Protein AF-A0A265Q2Z0-F1 (afdb_monomer)

Secondary structure (DSSP, 8-state):
-HHHHHHGGGHHHHHHH----HHHHHHHHHHHHHHHHHHHHHHHHHHHHHHHHHHS-----TT--S--------HHHHHHHHHHHHHHHHHHHHHHHHHHHHHHS-HHHHHHHTT-

Mean predicted aligned error: 7.66 Å

Structure (mmCIF, N/CA/C/O backbone):
data_AF-A0A265Q2Z0-F1
#
_entry.id   AF-A0A265Q2Z0-F1
#
loop_
_atom_site.group_PDB
_atom_site.id
_atom_site.type_symbol
_atom_site.label_atom_id
_atom_site.label_alt_id
_atom_site.label_comp_id
_atom_site.label_asym_id
_atom_site.label_entity_id
_atom_site.label_seq_id
_atom_site.pdbx_PDB_ins_code
_atom_site.Cartn_x
_atom_site.Cartn_y
_atom_site.Cartn_z
_atom_site.occupancy
_atom_site.B_iso_or_equiv
_atom_site.auth_seq_id
_atom_site.auth_comp_id
_atom_site.auth_asym_id
_atom_site.auth_atom_id
_atom_site.pdbx_PDB_model_num
ATOM 1 N N . MET A 1 1 ? -3.989 -19.373 -6.339 1.00 60.75 1 MET A N 1
ATOM 2 C CA . MET A 1 1 ? -4.777 -18.118 -6.329 1.00 60.75 1 MET A CA 1
ATOM 3 C C . MET A 1 1 ? -4.187 -17.079 -5.369 1.00 60.75 1 MET A C 1
ATOM 5 O O . MET A 1 1 ? -3.893 -15.982 -5.816 1.00 60.75 1 MET A O 1
ATOM 9 N N . VAL A 1 2 ? -3.890 -17.423 -4.108 1.00 70.69 2 VAL A N 1
ATOM 10 C CA . VAL A 1 2 ? -3.317 -16.484 -3.109 1.00 70.69 2 VAL A CA 1
ATOM 11 C C . VAL A 1 2 ? -1.919 -15.949 -3.475 1.00 70.69 2 VAL A C 1
ATOM 13 O O . VAL A 1 2 ? -1.643 -14.768 -3.289 1.00 70.69 2 VAL A O 1
ATOM 16 N N . SER A 1 3 ? -1.046 -16.771 -4.066 1.00 73.44 3 SER A N 1
ATOM 17 C CA . SER A 1 3 ? 0.327 -16.364 -4.421 1.00 73.44 3 SER A CA 1
ATOM 18 C C . SER A 1 3 ? 0.385 -15.221 -5.442 1.00 73.44 3 SER A C 1
ATOM 20 O O . SER A 1 3 ? 1.291 -14.396 -5.400 1.00 73.44 3 SER A O 1
ATOM 22 N N . ILE A 1 4 ? -0.601 -15.152 -6.339 1.00 77.00 4 ILE A N 1
ATOM 23 C CA . ILE A 1 4 ? -0.723 -14.097 -7.353 1.00 77.00 4 ILE A CA 1
ATOM 24 C C . ILE A 1 4 ? -1.080 -12.761 -6.701 1.00 77.00 4 ILE A C 1
ATOM 26 O O . ILE A 1 4 ? -0.467 -11.750 -7.027 1.00 77.00 4 ILE A O 1
ATOM 30 N N . LEU A 1 5 ? -1.989 -12.763 -5.721 1.00 75.62 5 LEU A N 1
ATOM 31 C CA . LEU A 1 5 ? -2.349 -11.559 -4.965 1.00 75.62 5 LEU A CA 1
ATOM 32 C C . LEU A 1 5 ? -1.162 -11.003 -4.175 1.00 75.62 5 LEU A C 1
ATOM 34 O O . LEU A 1 5 ? -0.996 -9.794 -4.058 1.00 75.62 5 LEU A O 1
ATOM 38 N N . PHE A 1 6 ? -0.314 -11.889 -3.659 1.00 79.50 6 PHE A N 1
ATOM 39 C CA . PHE A 1 6 ? 0.893 -11.501 -2.944 1.00 79.50 6 PHE A CA 1
ATOM 40 C C . PHE A 1 6 ? 1.943 -10.877 -3.871 1.00 79.50 6 PHE A C 1
ATOM 42 O O . PHE A 1 6 ? 2.503 -9.833 -3.551 1.00 79.50 6 PHE A O 1
ATOM 49 N N . LEU A 1 7 ? 2.192 -11.492 -5.031 1.00 83.00 7 LEU A N 1
ATOM 50 C CA . LEU A 1 7 ? 3.175 -11.001 -6.002 1.00 83.00 7 LEU A CA 1
ATOM 51 C C . LEU A 1 7 ? 2.742 -9.690 -6.662 1.00 83.00 7 LEU A C 1
ATOM 53 O O . LEU A 1 7 ? 3.566 -8.806 -6.854 1.00 83.00 7 LEU A O 1
ATOM 57 N N . LEU A 1 8 ? 1.452 -9.550 -6.962 1.00 84.94 8 LEU A N 1
ATOM 58 C CA . LEU A 1 8 ? 0.881 -8.349 -7.576 1.00 84.94 8 LEU A CA 1
ATOM 59 C C . LE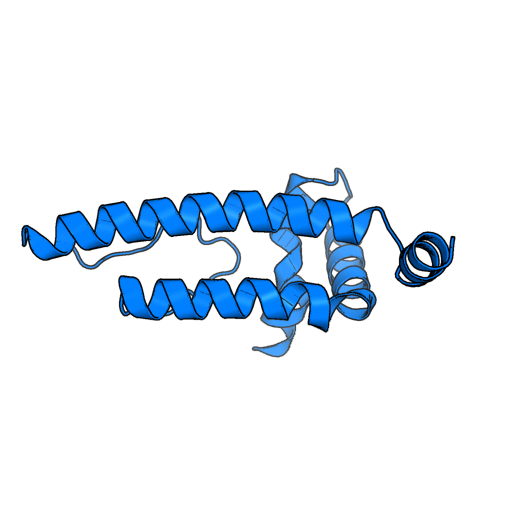U A 1 8 ? 0.446 -7.324 -6.530 1.00 84.94 8 LEU A C 1
ATOM 61 O O . LEU A 1 8 ? -0.226 -6.351 -6.862 1.00 84.94 8 LEU A O 1
ATOM 65 N N . ASN A 1 9 ? 0.813 -7.514 -5.260 1.00 86.50 9 ASN A N 1
ATOM 66 C CA . ASN A 1 9 ? 0.410 -6.584 -4.220 1.00 86.50 9 ASN A CA 1
ATOM 67 C C . ASN A 1 9 ? 0.961 -5.179 -4.481 1.00 86.50 9 ASN A C 1
ATOM 69 O O . ASN A 1 9 ? 0.260 -4.214 -4.223 1.00 86.50 9 ASN A O 1
ATOM 73 N N . SER A 1 10 ? 2.172 -5.067 -5.032 1.00 87.06 10 SER A N 1
ATOM 74 C CA . SER A 1 10 ? 2.795 -3.787 -5.389 1.00 87.06 10 SER A CA 1
ATOM 75 C C . SER A 1 10 ? 2.313 -3.207 -6.725 1.00 87.06 10 SER A C 1
ATOM 77 O O . SER A 1 10 ? 2.724 -2.109 -7.095 1.00 87.06 10 SER A O 1
ATOM 79 N N . LEU A 1 11 ? 1.470 -3.927 -7.473 1.00 87.06 11 LEU A N 1
ATOM 80 C CA . LEU A 1 11 ? 1.037 -3.527 -8.810 1.00 87.06 11 LEU A CA 1
ATOM 81 C C . LEU A 1 11 ? 0.277 -2.188 -8.832 1.00 87.06 11 LEU A C 1
ATOM 83 O O . LEU A 1 11 ? 0.608 -1.362 -9.684 1.00 87.06 11 LEU A O 1
ATOM 87 N N . PRO A 1 12 ? -0.674 -1.899 -7.921 1.00 84.75 12 PRO A N 1
ATOM 88 C CA . PRO A 1 12 ? -1.322 -0.589 -7.877 1.00 84.75 12 PRO A CA 1
ATOM 89 C C . PRO A 1 12 ? -0.297 0.544 -7.759 1.00 84.75 12 PRO A C 1
ATOM 91 O O . PRO A 1 12 ? -0.351 1.515 -8.506 1.00 84.75 12 PRO A O 1
ATOM 94 N N . GLU A 1 13 ? 0.709 0.387 -6.897 1.00 86.00 13 GLU A N 1
ATOM 95 C CA . GLU A 1 13 ? 1.767 1.382 -6.734 1.00 86.00 13 GLU A CA 1
ATOM 96 C C . GLU A 1 13 ? 2.666 1.504 -7.961 1.00 86.00 13 GLU A C 1
ATOM 98 O O . GLU A 1 13 ? 3.090 2.615 -8.286 1.00 86.00 13 GLU A O 1
ATOM 103 N N . THR A 1 14 ? 2.932 0.400 -8.670 1.00 86.38 14 THR A N 1
ATOM 104 C CA . THR A 1 14 ? 3.647 0.470 -9.951 1.00 86.38 14 THR A CA 1
ATOM 105 C C . THR A 1 14 ? 2.888 1.309 -10.964 1.00 86.38 14 THR A C 1
ATOM 107 O O . THR A 1 14 ? 3.497 2.183 -11.570 1.00 86.38 14 THR A O 1
ATOM 110 N N . LEU A 1 15 ? 1.572 1.109 -11.082 1.00 85.88 15 LEU A N 1
ATOM 111 C CA . LEU A 1 15 ? 0.724 1.851 -12.013 1.00 85.88 15 LEU A CA 1
ATOM 112 C C . LEU A 1 15 ? 0.600 3.329 -11.629 1.00 85.88 15 LEU A C 1
ATOM 114 O O . LEU A 1 15 ? 0.520 4.187 -12.501 1.00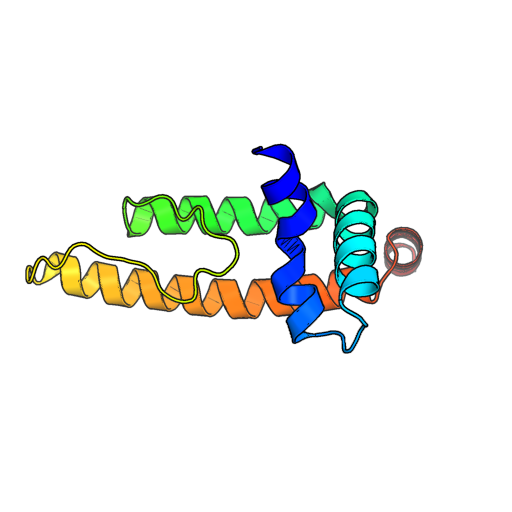 85.88 15 LEU A O 1
ATOM 118 N N . TYR A 1 16 ? 0.584 3.640 -10.331 1.00 84.06 16 TYR A N 1
ATOM 119 C CA . TYR A 1 16 ? 0.454 5.020 -9.860 1.00 84.06 16 TYR A CA 1
ATOM 120 C C . TYR A 1 16 ? 1.745 5.830 -9.988 1.00 84.06 16 TYR A C 1
ATOM 122 O O . TYR A 1 16 ? 1.691 7.028 -10.260 1.00 84.06 16 TYR A O 1
ATOM 130 N N . LEU A 1 17 ? 2.906 5.214 -9.747 1.00 80.94 17 LEU A N 1
ATOM 131 C CA . LEU A 1 17 ? 4.184 5.928 -9.657 1.00 80.94 17 LEU A CA 1
ATOM 132 C C . LEU A 1 17 ? 5.077 5.758 -10.884 1.00 80.94 17 LEU A C 1
ATOM 134 O O . LEU A 1 17 ? 6.019 6.537 -11.050 1.00 80.94 17 LEU A O 1
ATOM 138 N N . LYS A 1 18 ? 4.825 4.755 -11.728 1.00 80.12 18 LYS A N 1
ATOM 139 C CA . LYS A 1 18 ? 5.587 4.522 -12.952 1.00 80.12 18 LYS A CA 1
ATOM 140 C C . LYS A 1 18 ? 4.674 4.543 -14.168 1.00 80.12 18 LYS A C 1
ATOM 142 O O . LYS A 1 18 ? 3.637 3.897 -14.194 1.00 80.12 18 LYS A O 1
ATOM 147 N N . VAL A 1 19 ? 5.119 5.248 -15.202 1.00 75.94 19 VAL A N 1
ATOM 148 C CA . VAL A 1 19 ? 4.495 5.215 -16.526 1.00 75.94 19 VAL A CA 1
ATOM 149 C C . VAL A 1 19 ? 5.212 4.131 -17.325 1.00 75.94 19 VAL A C 1
ATOM 151 O O . VAL A 1 19 ? 6.239 4.389 -17.947 1.00 75.94 19 VAL A O 1
ATOM 154 N N . LEU A 1 20 ? 4.735 2.896 -17.193 1.00 79.94 20 LEU A N 1
ATOM 155 C CA . LEU A 1 20 ? 5.236 1.717 -17.900 1.00 79.94 20 LEU A CA 1
ATOM 156 C C . LEU A 1 20 ? 4.095 1.087 -18.695 1.00 79.94 20 LEU A C 1
ATOM 158 O O . LEU A 1 20 ? 2.925 1.248 -18.342 1.00 79.94 20 LEU A O 1
ATOM 162 N N . ASP A 1 21 ? 4.438 0.317 -19.724 1.00 85.75 21 ASP A N 1
ATOM 163 C CA . ASP A 1 21 ? 3.455 -0.502 -20.421 1.00 85.75 21 ASP A CA 1
ATOM 164 C C . ASP A 1 21 ? 2.842 -1.555 -19.470 1.00 85.75 21 ASP A C 1
ATOM 166 O O . ASP A 1 21 ? 3.452 -1.928 -18.457 1.00 85.75 21 ASP A O 1
ATOM 170 N N . PRO A 1 22 ? 1.625 -2.063 -19.747 1.00 81.25 22 PRO A N 1
ATOM 171 C CA . PRO A 1 22 ? 0.919 -2.961 -18.830 1.00 81.25 22 PRO A CA 1
ATOM 172 C C . PRO A 1 22 ? 1.703 -4.233 -18.489 1.00 81.25 22 PRO A C 1
ATOM 174 O O . PRO A 1 22 ? 1.733 -4.654 -17.333 1.00 81.25 22 PRO A O 1
ATOM 177 N N . MET A 1 23 ? 2.372 -4.832 -19.479 1.00 86.62 23 MET A N 1
ATOM 178 C CA . MET A 1 23 ? 3.177 -6.038 -19.265 1.00 86.62 23 MET A CA 1
ATOM 179 C C . MET A 1 23 ? 4.423 -5.738 -18.425 1.00 86.62 23 MET A C 1
ATOM 181 O O . MET A 1 23 ? 4.730 -6.469 -17.481 1.00 86.62 23 MET A O 1
ATOM 185 N N . ASP A 1 24 ? 5.087 -4.619 -18.709 1.00 84.38 24 ASP A N 1
ATOM 186 C CA . ASP A 1 24 ? 6.269 -4.175 -17.972 1.00 84.38 24 ASP A CA 1
ATOM 187 C C . ASP A 1 24 ? 5.935 -3.820 -16.523 1.00 84.38 24 ASP A C 1
ATOM 189 O O . ASP A 1 24 ? 6.711 -4.117 -15.618 1.00 84.38 24 ASP A O 1
ATOM 193 N N . SER A 1 25 ? 4.750 -3.260 -16.273 1.00 85.94 25 SER A N 1
ATOM 194 C CA . SER A 1 25 ? 4.247 -2.978 -14.923 1.00 85.94 25 SER A CA 1
ATOM 195 C C . SER A 1 25 ? 4.075 -4.260 -14.103 1.00 85.94 25 SER A C 1
ATOM 197 O O . SER A 1 25 ? 4.487 -4.322 -12.942 1.00 85.94 25 SER A O 1
ATOM 199 N N . ILE A 1 26 ? 3.528 -5.315 -14.718 1.00 87.75 26 ILE A N 1
ATOM 200 C CA . ILE A 1 26 ? 3.364 -6.627 -14.079 1.00 87.75 26 ILE A CA 1
ATOM 201 C C . ILE A 1 26 ? 4.732 -7.246 -13.775 1.00 87.75 26 ILE A C 1
ATOM 203 O O . ILE A 1 26 ? 4.973 -7.666 -12.640 1.00 87.75 26 ILE A O 1
ATOM 207 N N . MET A 1 27 ? 5.642 -7.282 -14.754 1.00 87.81 27 MET A N 1
ATOM 208 C CA . MET A 1 27 ? 6.976 -7.856 -14.544 1.00 87.81 27 MET A CA 1
ATOM 209 C C . MET A 1 27 ? 7.760 -7.079 -13.488 1.00 87.81 27 MET A C 1
ATOM 211 O O . MET A 1 27 ? 8.351 -7.678 -12.587 1.00 87.81 27 MET A O 1
ATOM 215 N N . TYR A 1 28 ? 7.680 -5.749 -13.521 1.00 87.31 28 TYR A N 1
ATOM 216 C CA . TYR A 1 28 ? 8.315 -4.895 -12.529 1.00 87.31 28 TYR A CA 1
ATOM 217 C C . TYR A 1 28 ? 7.752 -5.125 -11.120 1.00 87.31 28 TYR A C 1
ATOM 219 O O . TYR A 1 28 ? 8.522 -5.196 -10.164 1.00 87.31 28 TYR A O 1
ATOM 227 N N . SER A 1 29 ? 6.431 -5.269 -10.968 1.00 88.00 29 SER A N 1
ATOM 228 C CA . SER A 1 29 ? 5.796 -5.581 -9.678 1.00 88.00 29 SER A CA 1
ATOM 229 C C . SER A 1 29 ? 6.328 -6.894 -9.092 1.00 88.00 29 SER A C 1
ATOM 231 O O . SER A 1 29 ? 6.700 -6.942 -7.913 1.00 88.00 29 SER A O 1
ATOM 233 N N . ILE A 1 30 ? 6.457 -7.929 -9.929 1.00 89.12 30 ILE A N 1
ATOM 234 C CA . ILE A 1 30 ? 6.998 -9.234 -9.537 1.00 89.12 30 ILE A CA 1
ATOM 235 C C . ILE A 1 30 ? 8.465 -9.114 -9.106 1.00 89.12 30 ILE A C 1
ATOM 237 O O . ILE A 1 30 ? 8.837 -9.624 -8.047 1.00 89.12 30 ILE A O 1
ATOM 241 N N . ASP A 1 31 ? 9.305 -8.442 -9.891 1.00 88.94 31 ASP A N 1
ATOM 242 C CA . ASP A 1 31 ? 10.728 -8.295 -9.572 1.00 88.94 31 ASP A CA 1
ATOM 243 C C . ASP A 1 31 ? 10.957 -7.424 -8.332 1.00 88.94 31 ASP A C 1
ATOM 245 O O . ASP A 1 31 ? 11.785 -7.756 -7.478 1.00 88.94 31 ASP A O 1
ATOM 249 N N . PHE A 1 32 ? 10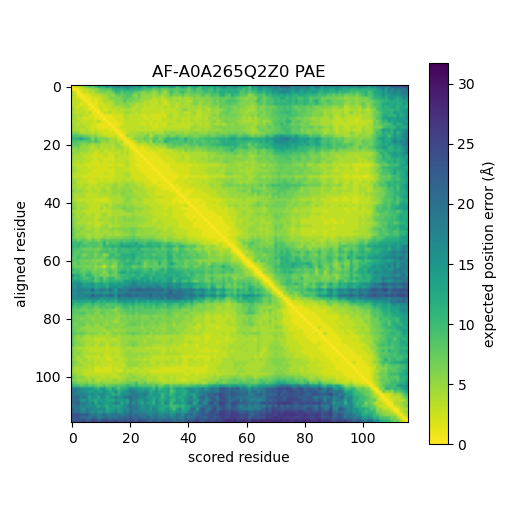.148 -6.378 -8.156 1.00 89.00 32 PHE A N 1
ATOM 250 C CA . PHE A 1 32 ? 10.123 -5.578 -6.936 1.00 89.00 32 PHE A CA 1
ATOM 251 C C . PHE A 1 32 ? 9.823 -6.439 -5.707 1.00 89.00 32 PHE A C 1
ATOM 253 O O . PHE A 1 32 ? 10.519 -6.329 -4.691 1.00 89.00 32 PHE A O 1
ATOM 260 N N . MET A 1 33 ? 8.811 -7.310 -5.799 1.00 90.75 33 MET A N 1
ATOM 261 C CA . MET A 1 33 ? 8.464 -8.221 -4.713 1.00 90.75 33 MET A CA 1
ATOM 262 C C . MET A 1 33 ? 9.592 -9.215 -4.438 1.00 90.75 33 MET A C 1
ATOM 264 O O . MET A 1 33 ? 9.933 -9.408 -3.276 1.00 90.75 33 MET A O 1
ATOM 268 N N . LYS A 1 34 ? 10.248 -9.787 -5.455 1.00 87.19 34 LYS A N 1
ATOM 269 C CA . LYS A 1 34 ? 11.401 -10.684 -5.238 1.00 87.19 34 LYS A CA 1
ATOM 270 C C . LYS A 1 34 ? 12.524 -10.011 -4.438 1.00 87.19 34 LYS A C 1
ATOM 272 O O . LYS A 1 34 ? 13.079 -10.633 -3.533 1.00 87.19 34 LYS A O 1
ATOM 277 N N . GLU A 1 35 ? 12.846 -8.749 -4.726 1.00 85.88 35 GLU A N 1
ATOM 278 C CA . GLU A 1 35 ? 13.907 -8.023 -4.010 1.00 85.88 35 GLU A CA 1
ATOM 279 C C . GLU A 1 35 ? 13.486 -7.502 -2.628 1.00 85.88 35 GLU A C 1
ATOM 281 O O . GLU A 1 35 ? 14.318 -7.440 -1.717 1.00 85.88 35 GLU A O 1
ATOM 286 N N . ASN A 1 36 ? 12.224 -7.093 -2.463 1.00 86.56 36 ASN A N 1
ATOM 287 C CA . ASN A 1 36 ? 11.778 -6.316 -1.303 1.00 86.56 36 ASN A CA 1
ATOM 288 C C . ASN A 1 36 ? 10.614 -6.944 -0.527 1.00 86.56 36 ASN A C 1
ATOM 290 O O . ASN A 1 36 ? 10.058 -6.253 0.323 1.00 86.56 36 ASN A O 1
ATOM 294 N N . TRP A 1 37 ? 10.265 -8.219 -0.752 1.00 88.06 37 TRP A N 1
ATOM 295 C CA . TRP A 1 37 ? 9.101 -8.862 -0.122 1.00 88.06 37 TRP A CA 1
ATOM 296 C C . TRP A 1 37 ? 9.021 -8.586 1.385 1.00 88.06 37 TRP A C 1
ATOM 298 O O . TRP A 1 37 ? 7.998 -8.103 1.850 1.00 88.06 37 TRP A O 1
ATOM 308 N N . LEU A 1 38 ? 10.107 -8.777 2.145 1.00 87.62 38 LEU A N 1
ATOM 309 C CA . LEU A 1 38 ? 10.095 -8.579 3.599 1.00 87.62 38 LEU A CA 1
ATOM 310 C C . LEU A 1 38 ? 9.881 -7.106 3.983 1.00 87.62 38 LEU A C 1
ATOM 312 O O . LEU A 1 38 ? 9.011 -6.804 4.795 1.00 87.62 38 LEU A O 1
ATOM 316 N N . ASN A 1 39 ? 10.624 -6.183 3.363 1.00 88.00 39 ASN A N 1
ATOM 317 C CA . ASN A 1 39 ? 10.517 -4.744 3.642 1.00 88.00 39 ASN A CA 1
ATOM 318 C C . ASN A 1 39 ? 9.181 -4.146 3.185 1.00 88.00 39 ASN A C 1
ATOM 320 O O . ASN A 1 39 ? 8.775 -3.107 3.691 1.00 88.00 39 ASN A O 1
ATOM 324 N N . TRP A 1 40 ? 8.519 -4.777 2.216 1.00 89.50 40 TRP A N 1
ATOM 325 C CA . TRP A 1 40 ? 7.202 -4.379 1.743 1.00 89.50 40 TRP A CA 1
ATOM 326 C C . TRP A 1 40 ? 6.095 -4.953 2.623 1.00 89.50 40 TRP A C 1
ATOM 328 O O . TRP A 1 40 ? 5.219 -4.227 3.083 1.00 89.50 40 TRP A O 1
ATOM 338 N N . LEU A 1 41 ? 6.121 -6.256 2.883 1.00 88.31 41 LEU A N 1
ATOM 339 C CA . LEU A 1 41 ? 5.030 -6.940 3.566 1.00 88.31 41 LEU A CA 1
ATOM 340 C C . LEU A 1 41 ? 5.009 -6.659 5.054 1.00 88.31 41 LEU A C 1
ATOM 342 O O . LEU A 1 41 ? 3.925 -6.579 5.609 1.00 88.31 41 LEU A O 1
ATOM 346 N N . LEU A 1 42 ? 6.166 -6.507 5.702 1.00 88.88 42 LEU A N 1
ATOM 347 C CA . LEU A 1 42 ? 6.211 -6.316 7.147 1.00 88.88 42 LEU A CA 1
ATOM 348 C C . LEU A 1 42 ? 5.496 -5.018 7.578 1.00 88.88 42 LEU A C 1
ATOM 350 O O . LEU A 1 42 ? 4.594 -5.112 8.411 1.00 88.88 42 LEU A O 1
ATOM 354 N N . PRO A 1 43 ? 5.781 -3.834 6.993 1.00 88.69 43 PRO A N 1
ATOM 355 C CA . PRO A 1 43 ? 5.031 -2.622 7.317 1.00 88.69 43 PRO A CA 1
ATOM 356 C C . PRO A 1 43 ? 3.552 -2.736 6.942 1.00 88.69 43 PRO A C 1
ATOM 358 O O . PRO A 1 43 ? 2.690 -2.385 7.744 1.00 88.69 43 PRO A O 1
ATOM 361 N N . ASN A 1 44 ? 3.242 -3.273 5.755 1.00 88.19 44 ASN A N 1
ATOM 362 C CA . ASN A 1 44 ? 1.855 -3.431 5.312 1.00 88.19 44 ASN A CA 1
ATOM 363 C C . ASN A 1 44 ? 1.058 -4.364 6.242 1.00 88.19 44 ASN A C 1
ATOM 365 O O . ASN A 1 44 ? -0.072 -4.047 6.593 1.00 88.19 44 ASN A O 1
ATOM 369 N N . ALA A 1 45 ? 1.650 -5.468 6.703 1.00 88.50 45 ALA A N 1
ATOM 370 C CA . ALA A 1 45 ? 1.026 -6.399 7.639 1.00 88.50 45 ALA A CA 1
ATOM 371 C C . ALA A 1 45 ? 0.726 -5.737 8.989 1.00 88.50 45 ALA A C 1
ATOM 373 O O . ALA A 1 45 ? -0.362 -5.930 9.524 1.00 88.50 45 ALA A O 1
ATOM 374 N N . ILE A 1 46 ? 1.642 -4.912 9.511 1.00 90.19 46 ILE A N 1
ATOM 375 C CA . ILE A 1 46 ? 1.414 -4.148 10.749 1.00 90.19 46 ILE A CA 1
ATOM 376 C C . ILE A 1 46 ? 0.203 -3.220 10.589 1.00 90.19 46 ILE A C 1
ATOM 378 O O . ILE A 1 46 ? -0.667 -3.195 11.460 1.00 90.19 46 ILE A O 1
ATOM 382 N N . PHE A 1 47 ? 0.101 -2.506 9.464 1.00 88.06 47 PHE A N 1
ATOM 383 C CA . PHE A 1 47 ? -1.057 -1.650 9.205 1.00 88.06 47 PHE A CA 1
ATOM 384 C C . PHE A 1 47 ? -2.356 -2.440 9.033 1.00 88.06 47 PHE A C 1
ATOM 386 O O . PHE A 1 47 ? -3.374 -2.038 9.591 1.00 88.06 47 PHE A O 1
ATOM 393 N N . TYR A 1 48 ? -2.339 -3.577 8.330 1.00 86.38 48 TYR A N 1
ATOM 394 C CA . TYR A 1 48 ? -3.526 -4.427 8.201 1.00 86.38 48 TYR A CA 1
ATOM 395 C C . TYR A 1 48 ? -3.996 -4.970 9.554 1.00 86.38 48 TYR A C 1
ATOM 397 O O . TYR A 1 48 ? -5.196 -4.980 9.819 1.00 86.38 48 TYR A O 1
ATOM 405 N N . VAL A 1 49 ? -3.073 -5.353 10.442 1.00 88.06 49 VAL A N 1
ATOM 406 C CA . VAL A 1 49 ? -3.404 -5.764 11.814 1.00 88.06 49 VAL A CA 1
ATOM 407 C C . VAL A 1 49 ? -4.014 -4.600 12.599 1.00 88.06 49 VAL A C 1
ATOM 409 O O . VAL A 1 49 ? -5.046 -4.775 13.243 1.00 88.06 49 VAL A O 1
ATOM 412 N N . ALA A 1 50 ? -3.436 -3.399 12.513 1.00 87.31 50 ALA A N 1
ATOM 413 C CA . ALA A 1 50 ? -3.985 -2.212 13.170 1.00 87.31 50 ALA A CA 1
ATOM 414 C C . ALA A 1 50 ? -5.401 -1.873 12.667 1.00 87.31 50 ALA A C 1
ATOM 416 O O . ALA A 1 50 ? -6.300 -1.600 13.465 1.00 87.31 50 ALA A O 1
ATOM 417 N N . LEU A 1 51 ? -5.625 -1.950 11.353 1.00 84.88 51 LEU A N 1
ATOM 418 C CA . LEU A 1 51 ? -6.937 -1.742 10.742 1.00 84.88 51 LEU A CA 1
ATOM 419 C C . LEU A 1 51 ? -7.950 -2.807 11.164 1.00 84.88 51 LEU A C 1
ATOM 421 O O . LEU A 1 51 ? -9.097 -2.459 11.439 1.00 84.88 51 LEU A O 1
ATOM 425 N N . TYR A 1 52 ? -7.532 -4.069 11.273 1.00 85.94 52 TYR A N 1
ATOM 426 C CA . TYR A 1 52 ? -8.378 -5.151 11.770 1.00 85.94 52 TYR A CA 1
ATOM 427 C C . TYR A 1 52 ? -8.831 -4.897 13.214 1.00 85.94 52 TYR A C 1
ATOM 429 O O . TYR A 1 52 ? -10.016 -5.026 13.507 1.00 85.94 52 TYR A O 1
ATOM 437 N N . TYR A 1 53 ? -7.937 -4.447 14.100 1.00 85.06 53 TYR A N 1
ATOM 438 C CA . TYR A 1 53 ? -8.316 -4.096 15.475 1.00 85.06 53 TYR A CA 1
ATOM 439 C C . TYR A 1 53 ? -9.289 -2.909 15.553 1.00 85.06 53 TYR A C 1
ATOM 441 O O . TYR A 1 53 ? -10.154 -2.883 16.427 1.00 85.06 53 TYR A O 1
ATOM 449 N N . LEU A 1 54 ? -9.173 -1.935 14.645 1.00 81.12 54 LEU A N 1
ATOM 450 C CA . LEU A 1 54 ? -10.044 -0.753 14.618 1.00 81.12 54 LEU A CA 1
ATOM 451 C C . LEU A 1 54 ? -11.415 -1.032 13.988 1.00 81.12 54 LEU A C 1
ATOM 453 O O . LEU A 1 54 ? -12.441 -0.565 14.486 1.00 81.12 54 LEU A O 1
ATOM 457 N N . THR A 1 55 ? -11.421 -1.774 12.882 1.00 76.62 55 THR A N 1
ATOM 458 C CA . THR A 1 55 ? -12.575 -1.918 11.983 1.00 76.62 55 THR A CA 1
ATOM 459 C C . THR A 1 55 ? -13.277 -3.268 12.141 1.00 76.62 55 THR A C 1
ATOM 461 O O . THR A 1 55 ? -14.465 -3.374 11.858 1.00 76.62 55 THR A O 1
ATOM 464 N N . GLY A 1 56 ? -12.567 -4.304 12.595 1.00 75.50 56 GLY A N 1
ATOM 465 C CA . GLY A 1 56 ? -13.071 -5.678 12.698 1.00 75.50 56 GLY A CA 1
ATOM 466 C C . GLY A 1 56 ? -13.201 -6.412 11.359 1.00 75.50 56 GLY A C 1
ATOM 467 O O . GLY A 1 56 ? -13.588 -7.576 11.346 1.00 75.50 56 GLY A O 1
ATOM 468 N N . ASN A 1 57 ? -12.864 -5.760 10.241 1.00 76.56 57 ASN A N 1
ATOM 469 C CA . ASN A 1 57 ? -12.915 -6.344 8.903 1.00 76.56 57 ASN A CA 1
ATOM 470 C C . ASN A 1 57 ? -11.507 -6.563 8.355 1.00 76.56 57 ASN A C 1
ATOM 472 O O . ASN A 1 57 ? -10.597 -5.766 8.593 1.00 76.56 57 ASN A O 1
ATOM 476 N N . ILE A 1 58 ? -11.345 -7.638 7.590 1.00 73.50 58 ILE A N 1
ATOM 477 C CA . ILE A 1 58 ? -10.110 -7.933 6.868 1.00 73.50 58 ILE A CA 1
ATOM 478 C C . ILE A 1 58 ? -10.230 -7.318 5.476 1.00 73.50 58 ILE A C 1
ATOM 480 O O . ILE A 1 58 ? -11.154 -7.635 4.731 1.00 73.50 58 ILE A O 1
ATOM 484 N N . VAL A 1 59 ? -9.286 -6.448 5.124 1.00 74.38 59 VAL A N 1
ATOM 485 C CA . VAL A 1 59 ? -9.185 -5.878 3.777 1.00 74.38 59 VAL A CA 1
ATOM 486 C C . VAL A 1 59 ? -8.383 -6.842 2.910 1.00 74.38 59 VAL A C 1
ATOM 488 O O . VAL A 1 59 ? -7.202 -7.064 3.170 1.00 74.38 59 VAL A O 1
ATOM 491 N N . THR A 1 60 ? -9.022 -7.435 1.903 1.00 70.00 60 THR A N 1
ATOM 492 C CA . THR A 1 60 ? -8.387 -8.421 1.010 1.00 70.00 60 THR A CA 1
ATOM 493 C C . THR A 1 60 ? -8.161 -7.920 -0.411 1.00 70.00 60 THR A C 1
ATOM 495 O O . THR A 1 60 ? -7.394 -8.548 -1.144 1.00 70.00 60 THR A O 1
ATOM 498 N N . ASP A 1 61 ? -8.794 -6.817 -0.821 1.00 74.56 61 ASP A N 1
ATOM 499 C CA . ASP A 1 61 ? -8.706 -6.362 -2.209 1.00 74.56 61 ASP A CA 1
ATOM 500 C C . ASP A 1 61 ? -7.459 -5.506 -2.447 1.00 74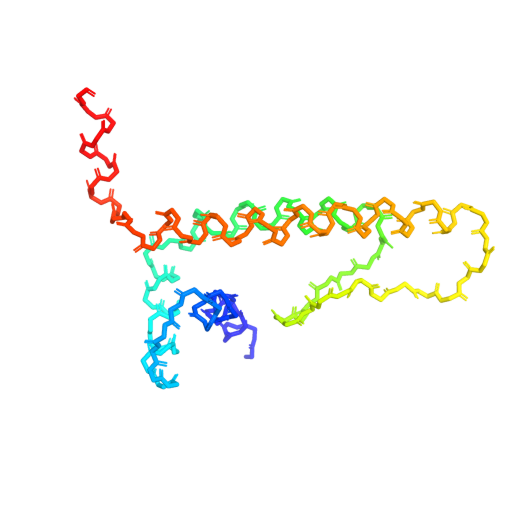.56 61 ASP A C 1
ATOM 502 O O . ASP A 1 61 ? -7.088 -4.640 -1.657 1.00 74.56 61 ASP A O 1
ATOM 506 N N . LEU A 1 62 ? -6.814 -5.731 -3.592 1.00 68.94 62 LEU A N 1
ATOM 507 C CA . LEU A 1 62 ? -5.581 -5.033 -3.975 1.00 68.94 62 LEU A CA 1
ATOM 508 C C . LEU A 1 62 ? -5.808 -3.556 -4.321 1.00 68.94 62 LEU A C 1
ATOM 510 O O . LEU A 1 62 ? -4.898 -2.743 -4.179 1.00 68.94 62 LEU A O 1
ATOM 514 N N . PHE A 1 63 ? -7.020 -3.224 -4.769 1.00 71.00 63 PHE A N 1
ATOM 515 C CA . PHE A 1 63 ? -7.424 -1.887 -5.207 1.00 71.00 63 PHE A CA 1
ATOM 516 C C . PHE A 1 63 ? -8.437 -1.241 -4.255 1.00 71.00 63 PHE A C 1
ATOM 518 O O . PHE A 1 63 ? -9.179 -0.348 -4.663 1.00 71.00 63 PHE A O 1
ATOM 525 N N . THR A 1 64 ? -8.510 -1.681 -2.993 1.00 73.88 64 THR A N 1
ATOM 526 C CA . THR A 1 64 ? -9.370 -1.025 -2.003 1.00 73.88 64 THR A CA 1
ATOM 527 C C . THR A 1 64 ? -8.988 0.450 -1.887 1.00 73.88 64 THR A C 1
ATOM 529 O O . THR A 1 64 ? -7.863 0.787 -1.532 1.00 73.88 64 THR A O 1
ATOM 532 N N . THR A 1 65 ? -9.937 1.337 -2.173 1.00 69.38 65 THR A N 1
ATOM 533 C CA . THR A 1 65 ? -9.795 2.794 -2.000 1.00 69.38 65 THR A CA 1
ATOM 534 C C . THR A 1 65 ? -10.519 3.308 -0.758 1.00 69.38 65 THR A C 1
ATOM 536 O O . THR A 1 65 ? -10.285 4.435 -0.327 1.00 69.38 65 THR A O 1
ATOM 539 N N . HIS A 1 66 ? -11.390 2.489 -0.170 1.00 72.12 66 HIS A N 1
ATOM 540 C CA . HIS A 1 66 ? -12.209 2.834 0.982 1.00 72.12 66 HIS A CA 1
ATOM 541 C C . HIS A 1 66 ? -12.473 1.597 1.837 1.00 72.12 66 HIS A C 1
ATOM 543 O O . HIS A 1 66 ? -12.593 0.486 1.325 1.00 72.12 66 HIS A O 1
ATOM 549 N N . LEU A 1 67 ? -12.599 1.789 3.145 1.00 73.44 67 LEU A N 1
ATOM 550 C CA . LEU A 1 67 ? -13.016 0.717 4.035 1.00 73.44 67 LEU A CA 1
ATOM 551 C C . LEU A 1 67 ? -14.537 0.558 3.941 1.00 73.44 67 LEU A C 1
ATOM 553 O O . LEU A 1 67 ? -15.285 1.498 4.210 1.00 73.44 67 LEU A O 1
ATOM 557 N N . SER A 1 68 ? -15.001 -0.634 3.567 1.00 67.62 68 SER A N 1
ATOM 558 C CA . SER A 1 68 ? -16.422 -0.968 3.652 1.00 67.62 68 SER A CA 1
ATOM 559 C C . SER A 1 68 ? -16.775 -1.232 5.113 1.00 67.62 68 SER A C 1
ATOM 561 O O . SER A 1 68 ? -16.312 -2.201 5.718 1.00 67.62 68 SER A O 1
ATOM 563 N N . PHE A 1 69 ? -17.567 -0.340 5.699 1.00 66.94 69 PHE A N 1
ATOM 564 C CA . PHE A 1 69 ? -18.163 -0.544 7.012 1.00 66.94 69 PHE A CA 1
ATOM 565 C C . PHE A 1 69 ? -19.633 -0.906 6.823 1.00 66.94 69 PHE A C 1
ATOM 567 O O . PH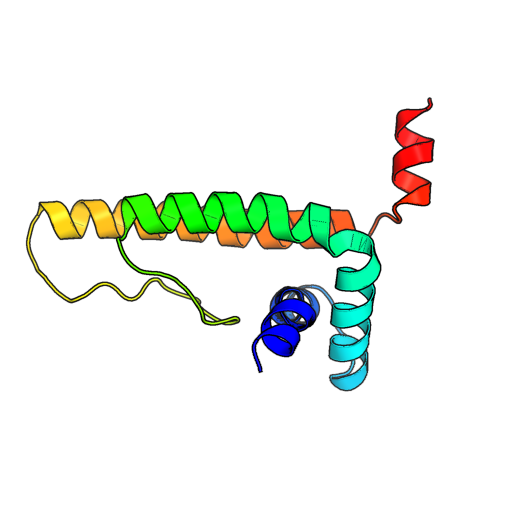E A 1 69 ? -20.334 -0.283 6.026 1.00 66.94 69 PHE A O 1
ATOM 574 N N . GLY A 1 70 ? -20.123 -1.893 7.575 1.00 66.62 70 GLY A N 1
ATOM 575 C CA . GLY A 1 70 ? -21.560 -2.140 7.645 1.00 66.62 70 GLY A CA 1
ATOM 576 C C . GLY A 1 70 ? -22.269 -0.865 8.107 1.00 66.62 70 GLY A C 1
ATOM 577 O O . GLY A 1 70 ? -21.878 -0.289 9.124 1.00 66.62 70 GLY A O 1
ATOM 578 N N . PHE A 1 71 ? -23.278 -0.411 7.357 1.00 59.66 71 PHE A N 1
ATOM 579 C CA . PHE A 1 71 ? -24.073 0.777 7.681 1.00 59.66 71 PHE A CA 1
ATOM 580 C C . PHE A 1 71 ? -24.855 0.556 8.984 1.00 59.66 71 PHE A C 1
ATOM 582 O O . PHE A 1 71 ? -26.014 0.154 8.984 1.00 59.66 71 PHE A O 1
ATOM 589 N N . ASN A 1 72 ? -24.202 0.805 10.115 1.00 70.06 72 ASN A N 1
ATOM 590 C CA . ASN A 1 72 ? -24.816 0.847 11.429 1.00 70.06 72 ASN A CA 1
ATOM 591 C C . ASN A 1 72 ? -24.623 2.260 11.988 1.00 70.06 72 ASN A C 1
ATOM 593 O O . ASN A 1 72 ? -23.499 2.674 12.266 1.00 70.06 72 ASN A O 1
ATOM 597 N N . PHE A 1 73 ? -25.723 2.996 12.145 1.00 72.81 73 PHE A N 1
ATOM 598 C CA . PHE A 1 73 ? -25.740 4.407 12.550 1.00 72.81 73 PHE A CA 1
ATOM 599 C C . PHE A 1 73 ? -25.482 4.644 14.050 1.00 72.81 73 PHE A C 1
ATOM 601 O O . PHE A 1 73 ? -25.723 5.738 14.557 1.00 72.81 73 PHE A O 1
ATOM 608 N N . GLY A 1 74 ? -24.974 3.650 14.784 1.00 83.19 74 GLY A N 1
ATOM 609 C CA . GLY A 1 74 ? -24.512 3.853 16.155 1.00 83.19 74 GLY A CA 1
ATOM 610 C C . GLY A 1 74 ? -23.392 4.900 16.232 1.00 83.19 74 GLY A C 1
ATOM 611 O O . GLY A 1 74 ? -22.447 4.876 15.444 1.00 83.19 74 GLY A O 1
ATOM 612 N N . THR A 1 75 ? -23.449 5.794 17.220 1.00 82.25 75 THR A N 1
ATOM 613 C CA . THR A 1 75 ? -22.427 6.836 17.452 1.00 82.25 75 THR A CA 1
ATOM 614 C C . THR A 1 75 ? -21.019 6.251 17.595 1.00 82.25 75 THR A C 1
ATOM 616 O O . THR A 1 75 ? -20.065 6.774 17.021 1.00 82.25 75 THR A O 1
ATOM 619 N N . SER A 1 76 ? -20.881 5.108 18.273 1.00 82.62 76 SER A N 1
ATOM 620 C CA . SER A 1 76 ? -19.610 4.379 18.376 1.00 82.62 76 SER A CA 1
ATOM 621 C C . SER A 1 76 ? -19.097 3.864 17.026 1.00 82.62 76 SER A C 1
ATOM 623 O O . SER A 1 76 ? -17.887 3.819 16.813 1.00 82.62 76 SER A O 1
ATOM 625 N N . SER A 1 77 ? -19.990 3.493 16.105 1.00 80.25 77 SER A N 1
ATOM 626 C CA . SER A 1 77 ? -19.631 3.020 14.763 1.00 80.25 77 SER A CA 1
ATOM 627 C C . SER A 1 77 ? -19.131 4.161 13.883 1.00 80.25 77 SER A C 1
ATOM 629 O O . SER A 1 77 ? -18.148 3.989 13.172 1.00 80.25 77 SER A O 1
ATOM 631 N N . ILE A 1 78 ? -19.741 5.347 13.986 1.00 83.69 78 ILE A N 1
ATOM 632 C CA . ILE A 1 78 ? -19.310 6.551 13.256 1.00 83.69 78 ILE A CA 1
ATOM 633 C C . ILE A 1 78 ? -17.899 6.972 13.690 1.00 83.69 78 ILE A C 1
ATOM 635 O O . ILE A 1 78 ? -17.055 7.283 12.851 1.00 83.69 78 ILE A O 1
ATOM 639 N N . ILE A 1 79 ? -17.608 6.930 14.994 1.00 85.19 79 ILE A N 1
ATOM 640 C CA . ILE A 1 79 ? -16.271 7.254 15.514 1.00 85.19 79 ILE A CA 1
ATOM 641 C C . ILE A 1 79 ? -15.230 6.253 14.993 1.00 85.19 79 ILE A C 1
ATOM 643 O O . ILE A 1 79 ? -14.174 6.658 14.507 1.00 85.19 79 ILE A O 1
ATOM 647 N N . LYS A 1 80 ? -15.533 4.948 15.041 1.00 83.19 80 LYS A N 1
ATOM 648 C CA . LYS A 1 80 ? -14.650 3.902 14.497 1.00 83.19 80 LYS A CA 1
ATOM 649 C C . LYS A 1 80 ? -14.449 4.042 12.989 1.00 83.19 80 LYS A C 1
ATOM 651 O O . LYS A 1 80 ? -13.331 3.855 12.523 1.00 83.19 80 LYS A O 1
ATOM 656 N N . TYR A 1 81 ? -15.494 4.418 12.251 1.00 84.12 81 TYR A N 1
ATOM 657 C CA . TYR A 1 81 ? -15.425 4.697 10.818 1.00 84.12 81 TYR A CA 1
ATOM 658 C C . TYR A 1 81 ? -14.446 5.834 10.514 1.00 84.12 81 TYR A C 1
ATOM 660 O O . TYR A 1 81 ? -13.529 5.657 9.716 1.00 84.12 81 TYR A O 1
ATOM 668 N N . LEU A 1 82 ? -14.586 6.981 11.189 1.00 86.19 82 LEU A N 1
ATOM 669 C CA . LEU A 1 82 ? -13.707 8.135 10.979 1.00 86.19 82 LEU A CA 1
ATOM 670 C C . LEU A 1 82 ? -12.251 7.821 11.341 1.00 86.19 82 LEU A C 1
ATOM 672 O O . LEU A 1 82 ? -11.342 8.171 10.589 1.00 86.19 82 LEU A O 1
ATOM 676 N N . LEU A 1 83 ? -12.025 7.122 12.458 1.00 87.44 83 LEU A N 1
ATOM 677 C CA . LEU A 1 83 ? -10.685 6.697 12.864 1.00 87.44 83 LEU A CA 1
ATOM 678 C C . LEU A 1 83 ? -10.080 5.693 11.879 1.00 87.44 83 LEU A C 1
ATOM 680 O O . LEU A 1 83 ? -8.942 5.871 11.449 1.00 87.44 83 LEU A O 1
ATOM 684 N N . GLY A 1 84 ? -10.837 4.666 11.487 1.00 86.69 84 GLY A N 1
ATOM 685 C CA . GLY A 1 84 ? -10.391 3.658 10.528 1.00 86.69 84 GLY A CA 1
ATOM 686 C C . GLY A 1 84 ? -10.059 4.273 9.173 1.00 86.69 84 GLY A C 1
ATOM 687 O O . GLY A 1 84 ? -8.985 4.018 8.634 1.00 86.69 84 GLY A O 1
ATOM 688 N N . GLN A 1 85 ? -10.922 5.152 8.660 1.00 86.00 85 GLN A N 1
ATOM 689 C CA . GLN A 1 85 ? -10.695 5.854 7.398 1.00 86.00 85 GLN A CA 1
ATOM 690 C C . GLN A 1 85 ? -9.480 6.794 7.475 1.00 86.00 85 GLN A C 1
ATOM 692 O O . GLN A 1 85 ? -8.708 6.875 6.519 1.00 86.00 85 GLN A O 1
ATOM 697 N N . GLY A 1 86 ? -9.260 7.461 8.613 1.00 88.81 86 GLY A N 1
ATOM 698 C CA . GLY A 1 86 ? -8.069 8.283 8.844 1.00 88.81 86 GLY A CA 1
ATOM 699 C C . GLY A 1 86 ? -6.773 7.466 8.830 1.00 88.81 86 GLY A C 1
ATOM 700 O O . GLY A 1 86 ? -5.830 7.805 8.112 1.00 88.81 86 GLY A O 1
ATOM 701 N N . VAL A 1 87 ? -6.741 6.348 9.562 1.00 87.88 87 VAL A N 1
ATOM 702 C CA . VAL A 1 87 ? -5.591 5.425 9.582 1.00 87.88 87 VAL A CA 1
ATOM 703 C C . VAL A 1 87 ? -5.350 4.820 8.201 1.00 87.88 87 VAL A C 1
ATOM 705 O O . VAL A 1 87 ? -4.206 4.753 7.753 1.00 87.88 87 VAL A O 1
ATOM 708 N N . PHE A 1 88 ? -6.413 4.438 7.493 1.00 88.00 88 PHE A N 1
ATOM 709 C CA 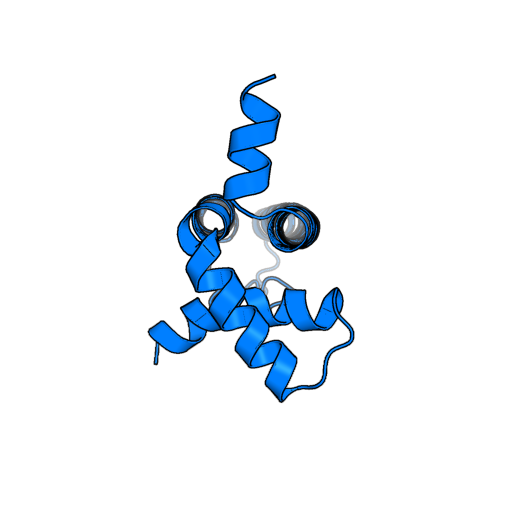. PHE A 1 88 ? -6.329 3.922 6.130 1.00 88.00 88 PHE A CA 1
ATOM 710 C C . PHE A 1 88 ? -5.738 4.954 5.164 1.00 88.00 88 PHE A C 1
ATOM 712 O O . PHE A 1 88 ? -4.838 4.637 4.389 1.00 88.00 88 PHE A O 1
ATOM 719 N N . SER A 1 89 ? -6.174 6.214 5.248 1.00 88.75 89 SER A N 1
ATOM 720 C CA . SER A 1 89 ? -5.612 7.293 4.432 1.00 88.75 89 SER A CA 1
ATOM 721 C C . SER A 1 89 ? -4.116 7.481 4.693 1.00 88.75 89 SER A C 1
ATOM 723 O O . SER A 1 89 ? -3.339 7.635 3.750 1.00 88.75 89 SER A O 1
ATOM 725 N N . PHE A 1 90 ? -3.693 7.444 5.959 1.00 90.00 90 PHE A N 1
ATOM 726 C CA . PHE A 1 90 ? -2.276 7.517 6.310 1.00 90.00 90 PHE A CA 1
ATOM 727 C C . PHE A 1 90 ? -1.493 6.315 5.761 1.00 90.00 90 PHE A C 1
ATOM 729 O O . PHE A 1 90 ? -0.427 6.494 5.171 1.00 90.00 90 PHE A O 1
ATOM 736 N N . MET A 1 91 ? -2.045 5.104 5.888 1.00 88.81 91 MET A N 1
ATOM 737 C CA . MET A 1 91 ? -1.462 3.878 5.340 1.00 88.81 91 MET A CA 1
ATOM 738 C C . MET A 1 91 ? -1.258 3.979 3.824 1.00 88.81 91 MET A C 1
A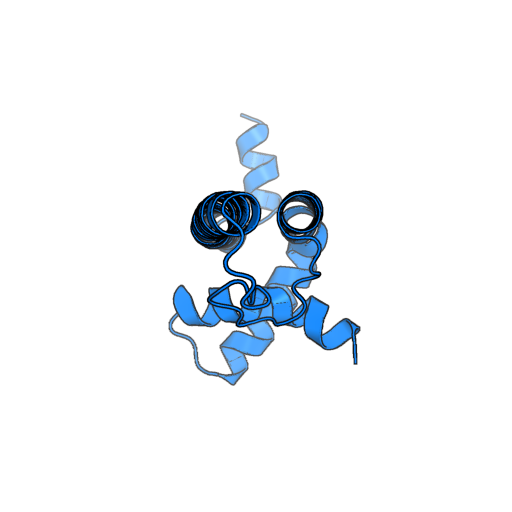TOM 740 O O . MET A 1 91 ? -0.182 3.631 3.347 1.00 88.81 91 MET A O 1
ATOM 744 N N . MET A 1 92 ? -2.235 4.487 3.068 1.00 88.06 92 MET A N 1
ATOM 745 C CA . MET A 1 92 ? -2.131 4.633 1.609 1.00 88.06 92 MET A CA 1
ATOM 746 C C . MET A 1 92 ? -0.991 5.576 1.200 1.00 88.06 92 MET A C 1
ATOM 748 O O . MET A 1 92 ? -0.201 5.253 0.310 1.00 88.06 92 MET A O 1
ATOM 752 N N . ILE A 1 93 ? -0.846 6.713 1.890 1.00 89.88 93 ILE A N 1
ATOM 753 C CA . ILE A 1 93 ? 0.256 7.660 1.653 1.00 89.88 93 ILE A CA 1
ATOM 754 C C . ILE A 1 93 ? 1.602 7.015 2.007 1.00 89.88 93 ILE A C 1
ATOM 756 O O . ILE A 1 93 ? 2.552 7.068 1.220 1.00 89.88 93 ILE A O 1
ATOM 760 N N . TYR A 1 94 ? 1.680 6.375 3.177 1.00 90.81 94 TYR A N 1
ATOM 761 C CA . TYR A 1 94 ? 2.884 5.689 3.634 1.00 90.81 94 TYR A CA 1
ATOM 762 C C . TYR A 1 94 ? 3.306 4.586 2.659 1.00 90.81 94 TYR A C 1
ATOM 764 O O . TYR A 1 94 ? 4.478 4.501 2.300 1.00 90.81 94 TYR A O 1
ATOM 772 N N . ARG A 1 95 ? 2.355 3.777 2.181 1.00 88.38 95 ARG A N 1
ATOM 773 C CA . ARG A 1 95 ? 2.580 2.681 1.232 1.00 88.38 95 ARG A CA 1
ATOM 774 C C . ARG A 1 95 ? 3.177 3.188 -0.079 1.00 88.38 95 ARG A C 1
ATOM 776 O O . ARG A 1 95 ? 4.168 2.627 -0.544 1.00 88.38 95 ARG A O 1
ATOM 783 N N . GLY A 1 96 ? 2.661 4.292 -0.623 1.00 87.62 96 GLY A N 1
ATOM 784 C CA . GLY A 1 96 ? 3.233 4.933 -1.811 1.00 87.62 96 GLY A CA 1
ATOM 785 C C . GLY A 1 96 ? 4.655 5.461 -1.583 1.00 87.62 96 GLY A C 1
ATOM 786 O O . G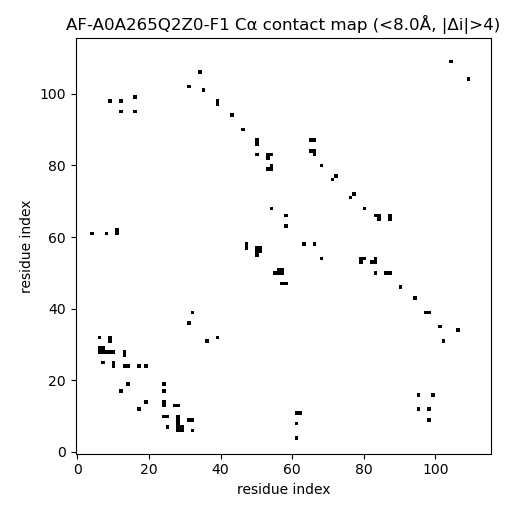LY A 1 96 ? 5.543 5.264 -2.416 1.00 87.62 96 GLY A O 1
ATOM 787 N N . HIS A 1 97 ? 4.914 6.085 -0.431 1.00 88.56 97 HIS A N 1
ATOM 788 C CA . HIS A 1 97 ? 6.253 6.575 -0.095 1.00 88.56 97 HIS A CA 1
ATOM 789 C C . HIS A 1 97 ? 7.255 5.430 0.107 1.00 88.56 97 HIS A C 1
ATOM 791 O O . HIS A 1 97 ? 8.362 5.465 -0.435 1.00 88.56 97 HIS A O 1
ATOM 797 N N . LEU A 1 98 ? 6.847 4.384 0.829 1.00 88.19 98 LEU A N 1
ATOM 798 C CA . LEU A 1 98 ? 7.621 3.165 1.026 1.00 88.19 98 LEU A CA 1
ATOM 799 C C . LEU A 1 98 ? 7.960 2.526 -0.321 1.00 88.19 98 LEU A C 1
ATOM 801 O O . LEU A 1 98 ? 9.115 2.179 -0.556 1.00 88.19 98 LEU A O 1
ATOM 805 N N . PHE A 1 99 ? 6.987 2.431 -1.230 1.00 88.38 99 PHE A N 1
ATOM 806 C CA . PHE A 1 99 ? 7.215 1.900 -2.568 1.00 88.38 99 PHE A CA 1
ATOM 807 C C . PHE A 1 99 ? 8.278 2.708 -3.309 1.00 88.38 99 PHE A C 1
ATOM 809 O O . PHE A 1 99 ? 9.248 2.133 -3.793 1.00 88.38 99 PHE A O 1
ATOM 816 N N . LYS A 1 100 ? 8.157 4.042 -3.325 1.00 86.12 100 LYS A N 1
ATOM 817 C CA . LYS A 1 100 ? 9.115 4.941 -3.986 1.00 86.12 100 LYS A CA 1
ATOM 818 C C . LYS A 1 100 ? 10.532 4.812 -3.420 1.00 86.12 100 LYS A C 1
ATOM 820 O O . LYS A 1 100 ? 11.507 4.789 -4.176 1.00 86.12 100 LYS A O 1
ATOM 825 N N . LEU A 1 101 ? 10.664 4.721 -2.096 1.00 84.88 101 LEU A N 1
ATOM 826 C CA . LEU A 1 101 ? 11.953 4.502 -1.436 1.00 84.88 101 LEU A CA 1
ATOM 827 C C . LEU A 1 101 ? 12.551 3.158 -1.849 1.00 84.88 101 LEU A C 1
ATOM 829 O O . LEU A 1 101 ? 13.730 3.081 -2.215 1.00 84.88 101 LEU A O 1
ATOM 833 N N . LEU A 1 102 ? 11.727 2.109 -1.831 1.00 83.75 102 LEU A N 1
ATOM 834 C CA . LEU A 1 102 ? 12.162 0.758 -2.143 1.00 83.75 102 LEU A CA 1
ATOM 835 C C . LEU A 1 102 ? 12.496 0.578 -3.633 1.00 83.75 102 LEU A C 1
ATOM 837 O O . LEU A 1 102 ? 13.449 -0.124 -3.957 1.00 83.75 102 LEU A O 1
ATOM 841 N N . SER A 1 103 ? 11.768 1.249 -4.527 1.00 80.12 103 SER A N 1
ATOM 842 C CA . SER A 1 103 ? 11.926 1.160 -5.983 1.00 80.12 103 SER A CA 1
ATOM 843 C C . SER A 1 103 ? 13.142 1.925 -6.506 1.00 80.12 103 SER A C 1
ATOM 845 O O . SER A 1 103 ? 13.679 1.586 -7.557 1.00 80.12 103 SER A O 1
ATOM 847 N N . THR A 1 104 ? 13.562 2.981 -5.801 1.00 72.31 104 THR A N 1
ATOM 848 C CA . THR A 1 104 ? 14.660 3.874 -6.224 1.00 72.31 104 THR A CA 1
ATOM 849 C C . THR A 1 104 ? 16.024 3.413 -5.702 1.00 72.31 104 THR A C 1
ATOM 851 O O . THR A 1 104 ? 17.071 3.798 -6.223 1.00 72.31 104 THR A O 1
ATOM 854 N N . SER A 1 105 ? 16.044 2.582 -4.660 1.00 60.41 105 SER A N 1
ATOM 855 C CA . SER A 1 105 ? 17.277 2.132 -4.018 1.00 60.41 105 SER A CA 1
ATOM 856 C C . SER A 1 105 ? 17.378 0.613 -4.052 1.00 60.41 105 SER A C 1
ATOM 858 O O . SER A 1 105 ? 16.521 -0.084 -3.529 1.00 60.41 105 SER A O 1
ATOM 860 N N . THR A 1 106 ? 18.443 0.073 -4.640 1.00 62.03 106 THR A N 1
ATOM 861 C CA . THR A 1 106 ? 18.702 -1.372 -4.595 1.00 62.03 106 THR A CA 1
ATOM 862 C C . THR A 1 106 ? 19.220 -1.772 -3.214 1.00 62.03 106 THR A C 1
ATOM 864 O O . THR A 1 106 ? 19.898 -0.990 -2.536 1.00 62.03 106 THR A O 1
ATOM 867 N N . ARG A 1 107 ? 18.952 -3.012 -2.781 1.00 59.22 107 ARG A N 1
ATOM 868 C CA . ARG A 1 107 ? 19.405 -3.536 -1.474 1.00 59.22 107 ARG A CA 1
ATOM 869 C C . ARG A 1 107 ? 20.918 -3.351 -1.264 1.00 59.22 107 ARG A C 1
ATOM 871 O O . ARG A 1 107 ? 21.356 -3.012 -0.167 1.00 59.22 107 ARG A O 1
ATOM 878 N N . ARG A 1 108 ? 21.706 -3.505 -2.337 1.00 57.41 108 ARG A N 1
ATOM 879 C CA . ARG A 1 108 ? 23.164 -3.285 -2.356 1.00 57.41 108 ARG A CA 1
ATOM 880 C C . ARG A 1 108 ? 23.552 -1.822 -2.104 1.00 57.41 108 ARG A C 1
ATOM 882 O O . ARG A 1 108 ? 24.455 -1.575 -1.314 1.00 57.41 108 ARG A O 1
ATOM 889 N N . LYS A 1 109 ? 22.834 -0.859 -2.693 1.00 54.38 109 LYS A N 1
ATOM 890 C CA . LYS A 1 109 ? 23.067 0.580 -2.479 1.00 54.38 109 LYS A CA 1
ATOM 891 C C . LYS A 1 109 ? 22.748 1.006 -1.039 1.00 54.38 109 LYS A C 1
ATOM 893 O O . LYS A 1 109 ? 23.510 1.769 -0.457 1.00 54.38 109 LYS A O 1
ATOM 898 N N . ARG A 1 110 ? 21.684 0.457 -0.431 1.00 63.72 110 ARG A N 1
ATOM 899 C CA . ARG A 1 110 ? 21.320 0.737 0.977 1.00 63.72 110 ARG A CA 1
ATOM 900 C C . ARG A 1 110 ? 22.357 0.212 1.970 1.00 63.72 110 ARG A C 1
ATOM 902 O O . ARG A 1 110 ? 22.727 0.925 2.893 1.00 63.72 110 ARG A O 1
ATOM 909 N N . MET A 1 111 ? 22.861 -1.007 1.760 1.00 59.47 111 MET A N 1
ATOM 910 C CA . MET A 1 111 ? 23.923 -1.565 2.610 1.00 59.47 111 MET A CA 1
ATOM 911 C C . MET A 1 111 ? 25.251 -0.808 2.482 1.00 59.47 111 MET A C 1
ATOM 913 O O . MET A 1 111 ? 26.022 -0.796 3.435 1.00 59.47 111 MET A O 1
ATOM 917 N N . PHE A 1 112 ? 25.518 -0.174 1.336 1.00 61.34 112 PHE A N 1
ATOM 918 C CA . PHE A 1 112 ? 26.714 0.648 1.147 1.00 61.34 112 PHE A CA 1
ATOM 919 C C . PHE A 1 112 ? 26.577 2.031 1.803 1.00 61.34 112 PHE A C 1
ATOM 921 O O . PHE A 1 112 ? 27.513 2.483 2.449 1.00 61.34 112 PHE A O 1
ATOM 928 N N . MET A 1 113 ? 25.403 2.670 1.713 1.00 60.81 113 MET A N 1
ATOM 929 C CA . MET A 1 113 ? 25.142 3.961 2.370 1.00 60.81 113 MET A CA 1
ATOM 930 C C . MET A 1 113 ? 25.122 3.880 3.901 1.00 60.81 113 MET A C 1
ATOM 932 O O . MET A 1 113 ? 25.505 4.840 4.544 1.00 60.81 113 MET A O 1
ATOM 936 N N . ASN A 1 114 ? 24.726 2.747 4.493 1.00 59.47 114 ASN A N 1
ATOM 937 C CA . ASN A 1 114 ? 24.784 2.546 5.951 1.00 59.47 114 ASN A CA 1
ATOM 938 C C . ASN A 1 114 ? 26.195 2.219 6.480 1.00 59.47 114 ASN A C 1
ATOM 940 O O . ASN A 1 114 ? 26.349 1.946 7.669 1.00 59.47 114 ASN A O 1
ATOM 944 N N . LYS A 1 115 ? 27.205 2.157 5.602 1.00 53.25 115 LYS A N 1
ATOM 945 C CA . LYS A 1 115 ? 28.586 1.801 5.951 1.00 53.25 115 LYS A CA 1
ATOM 946 C C . LYS A 1 115 ? 29.552 2.993 5.968 1.00 53.25 115 LYS A C 1
ATOM 948 O O . LYS A 1 115 ? 30.725 2.767 6.256 1.00 53.25 115 LYS A O 1
ATOM 953 N N . PHE A 1 116 ? 29.075 4.204 5.676 1.00 45.91 116 PHE A N 1
ATOM 954 C CA . PHE A 1 116 ? 29.849 5.446 5.707 1.00 45.91 116 PHE A CA 1
ATOM 955 C C . PHE A 1 116 ? 29.149 6.494 6.563 1.00 45.91 116 PHE A C 1
ATOM 957 O O . PHE A 1 116 ? 27.917 6.640 6.399 1.00 45.91 116 PHE A O 1
#

Foldseek 3Di:
DVVLCLLCLCLVLLVVPPDDDPVVSSVLSNVLCVQCVCVQVVVVVVLQVVLCVLQVDGDRDSPDPADDHDPDPDPSSVVSRVVSRVSVVVSVVVSSVSSVVSSVAGPVRVVVVVVD

Sequence (116 aa):
MVSILFLLNSLPETLYLKVLDPMDSIMYSIDFMKENWLNWLLPNAIFYVALYYLTGNIVTDLFTTHLSFGFNFGTSSIIKYLLGQGVFSFMMIYRGHLFKLLSTSTRRKRMFMNKF

Solvent-accessible surface area (backbone atoms only — not comparable to full-atom values): 6877 Å² total; per-residue (Å²): 118,70,67,56,57,63,37,49,52,49,30,60,55,36,64,74,76,42,98,61,56,75,68,56,33,53,53,49,17,40,53,50,36,74,77,34,42,67,78,52,45,54,60,50,50,53,51,51,51,53,43,28,75,56,64,74,53,83,87,82,64,81,79,68,87,68,84,89,68,82,96,52,91,49,71,71,47,53,51,36,48,54,52,38,51,51,53,49,53,51,48,55,55,50,50,50,52,49,48,54,55,56,74,75,44,53,74,68,56,53,61,53,58,75,71,109

Radius of gyration: 16.44 Å; Cα contacts (8 Å, |Δi|>4): 67; chains: 1; bounding box: 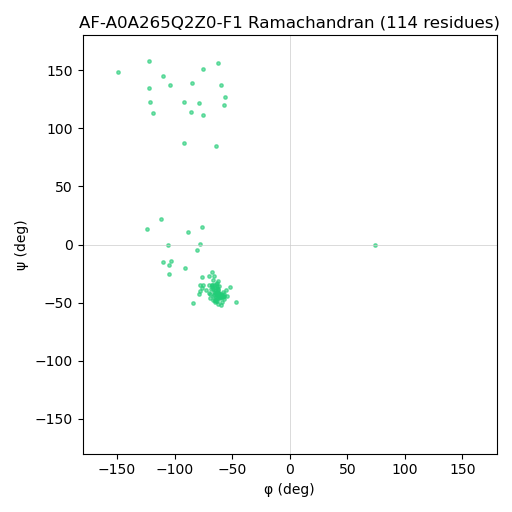56×26×39 Å

pLDDT: mean 80.05, std 10.19, range [45.91, 90.81]